Protein AF-A0A520ZU27-F1 (afdb_monomer_lite)

pLDDT: mean 76.25, std 17.55, range [37.78, 96.25]

Structure (mmCIF, N/CA/C/O backbone):
data_AF-A0A520ZU27-F1
#
_entry.id   AF-A0A520ZU27-F1
#
loop_
_atom_site.group_PDB
_atom_site.id
_atom_site.type_symbol
_atom_site.label_atom_id
_atom_site.label_alt_id
_atom_site.label_comp_id
_atom_site.label_asym_id
_atom_site.label_entity_id
_atom_site.label_seq_id
_atom_site.pdbx_PDB_ins_code
_atom_site.Cartn_x
_atom_site.Cartn_y
_atom_site.Cartn_z
_atom_site.occupancy
_atom_site.B_iso_or_equiv
_atom_site.auth_seq_id
_atom_site.auth_comp_id
_atom_site.auth_asym_id
_atom_site.auth_atom_id
_atom_site.pdbx_PDB_model_num
ATOM 1 N N . MET A 1 1 ? 54.257 16.894 -20.415 1.00 37.78 1 MET A N 1
ATOM 2 C CA . MET A 1 1 ? 52.791 17.027 -20.547 1.00 37.78 1 MET A CA 1
ATOM 3 C C . MET A 1 1 ? 52.436 16.555 -21.945 1.00 37.78 1 MET A C 1
ATOM 5 O O . MET A 1 1 ? 52.705 17.282 -22.889 1.00 37.78 1 MET A O 1
ATOM 9 N N . GLY A 1 2 ? 52.009 15.298 -22.090 1.00 46.03 2 GLY A N 1
ATOM 10 C CA . GLY A 1 2 ? 51.726 14.704 -23.400 1.00 46.03 2 GLY A CA 1
ATOM 11 C C . GLY A 1 2 ? 50.365 15.159 -23.921 1.00 46.03 2 GLY A C 1
ATOM 12 O O . GLY A 1 2 ? 49.378 15.060 -23.195 1.00 46.03 2 GLY A O 1
ATOM 13 N N . GLN A 1 3 ? 50.329 15.685 -25.145 1.00 49.25 3 GLN A N 1
ATOM 14 C CA . GLN A 1 3 ? 49.097 15.971 -25.881 1.00 49.25 3 GLN A CA 1
ATOM 15 C C . GLN A 1 3 ? 48.336 14.661 -26.121 1.00 49.25 3 GLN A C 1
ATOM 17 O O . GLN A 1 3 ? 48.879 13.726 -26.702 1.00 49.25 3 GLN A O 1
ATOM 22 N N . ILE A 1 4 ? 47.082 14.590 -25.669 1.00 55.50 4 ILE A N 1
ATOM 23 C CA . ILE A 1 4 ? 46.166 13.502 -26.027 1.00 55.50 4 ILE A CA 1
ATOM 24 C C . ILE A 1 4 ? 45.704 13.786 -27.455 1.00 55.50 4 ILE A C 1
ATOM 26 O O . ILE A 1 4 ? 44.842 14.638 -27.659 1.00 55.50 4 ILE A O 1
ATOM 30 N N . GLU A 1 5 ? 46.321 13.138 -28.443 1.00 59.03 5 GLU A N 1
ATOM 31 C CA . GLU A 1 5 ? 46.071 13.482 -29.846 1.00 59.03 5 GLU A CA 1
ATOM 32 C C . GLU A 1 5 ? 44.770 12.918 -30.411 1.00 59.03 5 GLU A C 1
ATOM 34 O O . GLU A 1 5 ? 44.259 13.524 -31.338 1.00 59.03 5 GLU A O 1
ATOM 39 N N . ASN A 1 6 ? 44.169 11.854 -29.864 1.00 59.41 6 ASN A N 1
ATOM 40 C CA . ASN A 1 6 ? 42.834 11.395 -30.276 1.00 59.41 6 ASN A CA 1
ATOM 41 C C . ASN A 1 6 ? 42.203 10.503 -29.194 1.00 59.41 6 ASN A C 1
ATOM 43 O O . ASN A 1 6 ? 42.743 9.447 -28.879 1.00 59.41 6 ASN A O 1
ATOM 47 N N . MET A 1 7 ? 41.048 10.900 -28.652 1.00 58.03 7 MET A N 1
ATOM 48 C CA . MET A 1 7 ? 40.218 10.064 -27.775 1.00 58.03 7 MET A CA 1
ATOM 49 C C . MET A 1 7 ? 38.970 9.643 -28.546 1.00 58.03 7 MET A C 1
ATOM 51 O O . MET A 1 7 ? 38.236 10.503 -29.039 1.00 58.03 7 MET A O 1
ATOM 55 N N . ARG A 1 8 ? 38.727 8.335 -28.667 1.00 62.44 8 ARG A N 1
ATOM 56 C CA . ARG A 1 8 ? 37.522 7.806 -29.316 1.00 62.44 8 ARG A CA 1
ATOM 57 C C . ARG A 1 8 ? 36.548 7.335 -28.248 1.00 62.44 8 ARG A C 1
ATOM 59 O O . ARG A 1 8 ? 36.818 6.397 -27.504 1.00 62.44 8 ARG A O 1
ATOM 66 N N . ILE A 1 9 ? 35.416 8.026 -28.163 1.00 59.94 9 ILE A N 1
ATOM 67 C CA . ILE A 1 9 ? 34.324 7.667 -27.259 1.00 59.94 9 ILE A CA 1
ATOM 68 C C . ILE A 1 9 ? 33.279 6.921 -28.078 1.00 59.94 9 ILE A C 1
ATOM 70 O O . ILE A 1 9 ? 32.686 7.482 -29.002 1.00 59.94 9 ILE A O 1
ATOM 74 N N . HIS A 1 10 ? 33.051 5.659 -27.728 1.00 60.59 10 HIS A N 1
ATOM 75 C CA . HIS A 1 10 ? 32.017 4.840 -28.340 1.00 60.59 10 HIS A CA 1
ATOM 76 C C . HIS A 1 10 ? 30.787 4.832 -27.434 1.00 60.59 10 HIS A C 1
ATOM 78 O O . HIS A 1 10 ? 30.800 4.275 -26.334 1.00 60.59 10 HIS A O 1
ATOM 84 N N . PHE A 1 11 ? 29.713 5.463 -27.911 1.00 55.50 11 PHE A N 1
ATOM 85 C CA . PHE A 1 11 ? 28.397 5.359 -27.292 1.00 55.50 11 PHE A CA 1
ATOM 86 C C . PHE A 1 11 ? 27.717 4.101 -27.811 1.00 55.50 11 PHE A C 1
ATOM 88 O O . PHE A 1 11 ? 27.322 4.031 -28.976 1.00 55.50 11 PHE A O 1
ATOM 95 N N . TYR A 1 12 ? 27.563 3.109 -26.942 1.00 58.28 12 TYR A N 1
ATOM 96 C CA . TYR A 1 12 ? 26.709 1.976 -27.243 1.00 58.28 12 TYR A CA 1
ATOM 97 C C . TYR A 1 12 ? 25.298 2.336 -26.802 1.00 58.28 12 TYR A C 1
ATOM 99 O O . TYR A 1 12 ? 24.974 2.321 -25.616 1.00 58.28 12 TYR A O 1
ATOM 107 N N . GLY A 1 13 ? 24.441 2.668 -27.769 1.00 48.53 13 GLY A N 1
ATOM 108 C CA . GLY A 1 13 ? 23.010 2.558 -27.536 1.00 48.53 13 GLY A CA 1
ATOM 109 C C . GLY A 1 13 ? 22.724 1.094 -27.228 1.00 48.53 13 GLY A C 1
ATOM 110 O O . GLY A 1 13 ? 22.893 0.240 -28.098 1.00 48.53 13 GLY A O 1
ATOM 111 N N . VAL A 1 14 ? 22.350 0.778 -25.990 1.00 50.72 14 VAL A N 1
ATOM 112 C CA . VAL A 1 14 ? 21.873 -0.562 -25.653 1.00 50.72 14 VAL A CA 1
ATOM 113 C C . VAL A 1 14 ? 20.555 -0.774 -26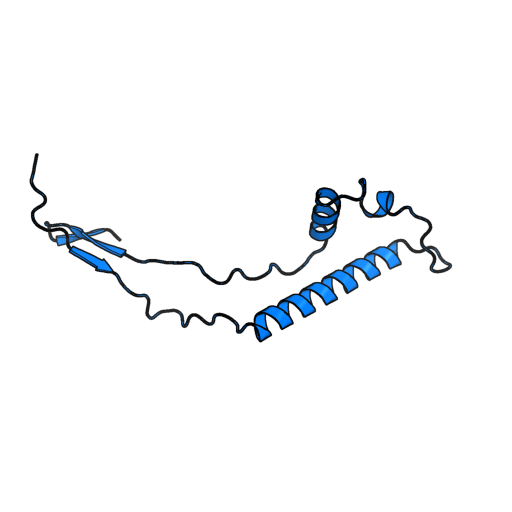.387 1.00 50.72 14 VAL A C 1
ATOM 115 O O . VAL A 1 14 ? 19.483 -0.409 -25.914 1.00 50.72 14 VAL A O 1
ATOM 118 N N . GLN A 1 15 ? 20.629 -1.411 -27.553 1.00 49.75 15 GLN A N 1
ATOM 119 C CA . GLN A 1 15 ? 19.496 -2.055 -28.211 1.00 49.75 15 GLN A CA 1
ATOM 120 C C . GLN A 1 15 ? 19.169 -3.357 -27.453 1.00 49.75 15 GLN A C 1
ATOM 122 O O . GLN A 1 15 ? 19.210 -4.457 -27.990 1.00 49.75 15 GLN A O 1
ATOM 127 N N . GLY A 1 16 ? 18.959 -3.227 -26.143 1.00 46.81 16 GLY A N 1
ATOM 128 C CA . GLY A 1 16 ? 19.051 -4.310 -25.165 1.00 46.81 16 GLY A CA 1
ATOM 129 C C . GLY A 1 16 ? 18.241 -4.028 -23.906 1.00 46.81 16 GLY A C 1
ATOM 130 O O . GLY A 1 16 ? 18.647 -4.350 -22.802 1.00 46.81 16 GLY A O 1
ATOM 131 N N . SER A 1 17 ? 17.114 -3.360 -24.069 1.00 49.28 17 SER A N 1
ATOM 132 C CA . SER A 1 17 ? 15.884 -3.577 -23.316 1.00 49.28 17 SER A CA 1
ATOM 133 C C . SER A 1 17 ? 14.876 -2.748 -24.084 1.00 49.28 17 SER A C 1
ATOM 135 O O . SER A 1 17 ? 15.027 -1.531 -24.188 1.00 49.28 17 SER A O 1
ATOM 137 N N . GLY A 1 18 ? 13.903 -3.388 -24.737 1.00 45.09 18 GLY A N 1
ATOM 138 C CA . GLY A 1 18 ? 12.745 -2.629 -25.189 1.00 45.09 18 GLY A CA 1
ATOM 139 C C . GLY A 1 18 ? 12.289 -1.856 -23.966 1.00 45.09 18 GLY A C 1
ATOM 140 O O . GLY A 1 18 ? 12.031 -2.471 -22.931 1.00 45.09 18 GLY A O 1
ATOM 141 N N . SER A 1 19 ? 12.340 -0.528 -24.025 1.00 50.78 19 SER A N 1
ATOM 142 C CA . SER A 1 19 ? 11.833 0.284 -22.941 1.00 50.78 19 SER A CA 1
ATOM 143 C C . SER A 1 19 ? 10.331 0.061 -22.967 1.00 50.78 19 SER A C 1
ATOM 145 O O . SER A 1 19 ? 9.595 0.787 -23.629 1.00 50.78 19 SER A O 1
ATOM 147 N N . VAL A 1 20 ? 9.877 -1.013 -22.322 1.00 56.09 20 VAL A N 1
ATOM 148 C CA . VAL A 1 20 ? 8.474 -1.224 -22.007 1.00 56.09 20 VAL A CA 1
ATOM 149 C C . VAL A 1 20 ? 8.213 -0.235 -20.889 1.00 56.09 20 VAL A C 1
ATOM 151 O O . VAL A 1 20 ? 8.190 -0.558 -19.705 1.00 56.09 20 VAL A O 1
ATOM 154 N N . PHE A 1 21 ? 8.161 1.035 -21.280 1.00 63.97 21 PHE A N 1
ATOM 155 C CA . PHE A 1 21 ? 7.517 2.039 -20.482 1.00 63.97 21 PHE A CA 1
ATOM 156 C C . PHE A 1 21 ? 6.062 1.604 -20.464 1.00 63.97 21 PHE A C 1
ATOM 158 O O . PHE A 1 21 ? 5.449 1.568 -21.536 1.00 63.97 21 PHE A O 1
ATOM 165 N N . PRO A 1 22 ? 5.515 1.233 -19.300 1.00 71.00 22 PRO A N 1
ATOM 166 C CA . PRO A 1 22 ? 4.093 0.995 -19.232 1.00 71.00 22 PRO A CA 1
ATOM 167 C C . PRO A 1 22 ? 3.383 2.245 -19.734 1.00 71.00 22 PRO A C 1
ATOM 169 O O . PRO A 1 22 ? 3.763 3.389 -19.432 1.00 71.00 22 PRO A O 1
ATOM 172 N N . SER A 1 23 ? 2.341 2.009 -20.509 1.00 79.62 23 SER A N 1
ATOM 173 C CA . SER A 1 23 ? 1.379 3.021 -20.894 1.00 79.62 23 SER A CA 1
ATOM 174 C C . SER A 1 23 ? 0.876 3.783 -19.661 1.00 79.62 23 SER A C 1
ATOM 176 O O . SER A 1 23 ? 1.009 3.366 -18.503 1.00 79.62 23 SER A O 1
ATOM 178 N N . CYS A 1 24 ? 0.306 4.967 -19.885 1.00 80.94 24 CYS A N 1
ATOM 179 C CA . CYS A 1 24 ? -0.376 5.687 -18.808 1.00 80.94 24 CYS A CA 1
ATOM 180 C C . CYS A 1 24 ? -1.458 4.817 -18.148 1.00 80.94 24 CYS A C 1
ATOM 182 O O . CYS A 1 24 ? -1.587 4.861 -16.929 1.00 80.94 24 CYS A O 1
ATOM 184 N N . GLU A 1 25 ? -2.150 3.997 -18.942 1.00 83.38 25 GLU A N 1
ATOM 185 C CA . GLU A 1 25 ? -3.195 3.074 -18.494 1.00 83.38 25 GLU A CA 1
ATOM 186 C C . GLU A 1 25 ? -2.636 1.985 -17.572 1.00 83.38 25 GLU A C 1
ATOM 188 O O . GLU A 1 25 ? -3.132 1.813 -16.464 1.00 83.38 25 GLU A O 1
ATOM 193 N N . GLU A 1 26 ? -1.542 1.320 -17.950 1.00 82.56 26 GLU A N 1
ATOM 194 C CA . GLU A 1 26 ? -0.900 0.295 -17.110 1.00 82.56 26 GLU A CA 1
ATOM 195 C C . GLU A 1 26 ? -0.372 0.874 -15.790 1.00 82.56 26 GLU A C 1
ATOM 197 O O . GLU A 1 26 ? -0.497 0.256 -14.731 1.00 82.56 26 GLU A O 1
ATOM 202 N N . ARG A 1 27 ? 0.179 2.096 -15.817 1.00 84.12 27 ARG A N 1
ATOM 203 C CA . ARG A 1 27 ? 0.612 2.790 -14.591 1.00 84.12 27 ARG A CA 1
ATOM 204 C C . ARG A 1 27 ? -0.557 3.155 -13.691 1.00 84.12 27 ARG A C 1
ATOM 206 O O . ARG A 1 27 ? -0.397 3.143 -12.472 1.00 84.12 27 ARG A O 1
ATOM 213 N N . GLN A 1 28 ? -1.689 3.529 -14.274 1.00 86.62 28 GLN A N 1
ATOM 214 C CA . GLN A 1 28 ? -2.893 3.850 -13.525 1.00 86.62 28 GLN A CA 1
ATOM 215 C C . GLN A 1 28 ? -3.500 2.587 -12.910 1.00 86.62 28 GLN A C 1
ATOM 217 O O . GLN A 1 28 ? -3.727 2.577 -11.706 1.00 86.62 28 GLN A O 1
ATOM 222 N N . ALA A 1 29 ? -3.639 1.509 -13.681 1.00 87.25 29 ALA A N 1
ATOM 223 C CA . ALA A 1 29 ? -4.148 0.229 -13.193 1.00 87.25 29 ALA A CA 1
ATOM 224 C C . ALA A 1 29 ? -3.315 -0.315 -12.020 1.00 87.25 29 ALA A C 1
ATOM 226 O O . ALA A 1 29 ? -3.866 -0.736 -11.008 1.00 87.25 29 ALA A O 1
ATOM 227 N N . PHE A 1 30 ? -1.980 -0.236 -12.100 1.00 87.81 30 PHE A N 1
ATOM 228 C CA . PHE A 1 30 ? -1.118 -0.649 -10.988 1.00 87.81 30 PHE A CA 1
ATOM 229 C C . PHE A 1 30 ? -1.307 0.224 -9.736 1.00 87.81 30 PHE A C 1
ATOM 231 O O . PHE A 1 30 ? -1.269 -0.277 -8.613 1.00 87.81 30 PHE A O 1
ATOM 238 N N . ARG A 1 31 ? -1.499 1.539 -9.908 1.00 87.94 31 ARG A N 1
ATOM 239 C CA . ARG A 1 31 ? -1.783 2.441 -8.781 1.00 87.94 31 ARG A CA 1
ATOM 240 C C . ARG A 1 31 ? -3.119 2.109 -8.133 1.00 87.94 31 ARG A C 1
ATOM 242 O O . ARG A 1 31 ? -3.157 2.007 -6.915 1.00 87.94 31 ARG A O 1
ATOM 249 N N . GLU A 1 32 ? -4.160 1.911 -8.933 1.00 92.12 32 GLU A N 1
ATOM 250 C CA . GLU A 1 32 ? -5.495 1.546 -8.454 1.00 92.12 32 GLU A CA 1
ATOM 251 C C . GLU A 1 32 ? -5.452 0.232 -7.663 1.00 92.12 32 GLU A C 1
ATOM 253 O O . GLU A 1 32 ? -5.960 0.174 -6.546 1.00 92.12 32 GLU A O 1
ATOM 258 N N . GLU A 1 33 ? -4.753 -0.789 -8.165 1.00 91.62 33 GLU A N 1
ATOM 259 C CA . GLU A 1 33 ? -4.585 -2.058 -7.446 1.00 91.62 33 GLU A CA 1
ATOM 260 C C . GLU A 1 33 ? -3.827 -1.873 -6.120 1.00 91.62 33 GLU A C 1
ATOM 262 O O . GLU A 1 33 ? -4.238 -2.382 -5.077 1.00 91.62 33 GLU A O 1
ATOM 267 N N . SER A 1 34 ? -2.747 -1.084 -6.121 1.00 91.00 34 SER A N 1
ATOM 268 C CA . SER A 1 34 ? -1.998 -0.769 -4.898 1.00 91.00 34 SER A CA 1
ATOM 269 C C . SER A 1 34 ? -2.835 0.015 -3.879 1.00 91.00 34 SER A C 1
ATOM 271 O O . SER A 1 34 ? -2.663 -0.171 -2.672 1.00 91.00 34 SER A O 1
ATOM 273 N N . GLU A 1 35 ? -3.732 0.889 -4.337 1.00 92.94 35 GLU A N 1
ATOM 274 C CA . GLU A 1 35 ? -4.663 1.635 -3.488 1.00 92.94 35 GLU A CA 1
ATOM 275 C C . GLU A 1 35 ? -5.732 0.718 -2.886 1.00 92.94 35 GLU A C 1
ATOM 277 O O . GLU A 1 35 ? -6.008 0.809 -1.687 1.00 92.94 35 GLU A O 1
ATOM 282 N N . ILE A 1 36 ? -6.287 -0.206 -3.675 1.00 94.81 36 ILE A N 1
ATOM 283 C CA . ILE A 1 36 ? -7.225 -1.226 -3.193 1.00 94.81 36 ILE A CA 1
ATOM 284 C C . ILE A 1 36 ? -6.556 -2.103 -2.133 1.00 94.81 36 ILE A C 1
ATOM 286 O O . ILE A 1 36 ? -7.160 -2.363 -1.088 1.00 94.81 36 ILE A O 1
ATOM 290 N N . ASP A 1 37 ? -5.306 -2.515 -2.347 1.00 94.62 37 ASP A N 1
ATOM 291 C CA . ASP A 1 37 ? -4.595 -3.340 -1.374 1.00 94.62 37 ASP A CA 1
ATOM 292 C C . ASP A 1 37 ? -4.314 -2.589 -0.064 1.00 94.62 37 ASP A C 1
ATOM 294 O O . ASP A 1 37 ? -4.526 -3.130 1.024 1.00 94.62 37 ASP A O 1
ATOM 298 N N . LEU A 1 38 ? -3.956 -1.304 -0.146 1.00 94.69 38 LEU A N 1
ATOM 299 C CA . LEU A 1 38 ? -3.851 -0.439 1.030 1.00 94.69 38 LEU A CA 1
ATOM 300 C C . LEU A 1 38 ? -5.176 -0.356 1.791 1.00 94.69 38 LEU A C 1
ATOM 302 O O . LEU A 1 38 ? -5.186 -0.510 3.013 1.00 94.69 38 LEU A O 1
ATOM 306 N N . LEU A 1 39 ? -6.298 -0.143 1.100 1.00 95.75 39 LEU A N 1
ATOM 307 C CA . LEU A 1 39 ? -7.613 -0.111 1.743 1.00 95.75 39 LEU A CA 1
ATOM 308 C C . LEU A 1 39 ? -7.941 -1.456 2.399 1.00 95.75 39 LEU A C 1
ATOM 310 O O . LEU A 1 39 ? -8.402 -1.482 3.541 1.00 95.75 39 LEU A O 1
ATOM 314 N N . ARG A 1 40 ? -7.649 -2.574 1.730 1.00 96.25 40 ARG A N 1
ATOM 315 C CA . ARG A 1 40 ? -7.852 -3.924 2.270 1.00 96.25 40 ARG A CA 1
ATOM 316 C C . ARG A 1 40 ? -7.078 -4.130 3.571 1.00 96.25 40 ARG A C 1
ATOM 318 O O . ARG A 1 40 ? -7.663 -4.562 4.564 1.00 96.25 40 ARG A O 1
ATOM 325 N N . GLN A 1 41 ? -5.788 -3.796 3.589 1.00 96.12 41 GLN A N 1
ATOM 326 C CA . GLN A 1 41 ? -4.955 -3.933 4.785 1.00 96.12 41 GLN A CA 1
ATOM 327 C C . GLN A 1 41 ? -5.382 -2.963 5.898 1.00 96.12 41 GLN A C 1
ATOM 329 O O . GLN A 1 41 ? -5.412 -3.340 7.072 1.00 96.12 41 GLN A O 1
ATOM 334 N N . LEU A 1 42 ? -5.771 -1.733 5.545 1.00 95.06 42 LEU A N 1
ATOM 335 C CA . LEU A 1 42 ? -6.297 -0.746 6.487 1.00 95.06 42 LEU A CA 1
ATOM 336 C C . LEU A 1 42 ? -7.555 -1.263 7.188 1.00 95.06 42 LEU A C 1
ATOM 338 O O . LEU A 1 42 ? -7.607 -1.275 8.416 1.00 95.06 42 LEU A O 1
ATOM 342 N N . PHE A 1 43 ? -8.554 -1.714 6.431 1.00 94.31 43 PHE A N 1
ATOM 343 C CA . PHE A 1 43 ? -9.801 -2.208 7.011 1.00 94.31 43 PHE A CA 1
ATOM 344 C C . PHE A 1 43 ? -9.608 -3.514 7.782 1.00 94.31 43 PHE A C 1
ATOM 346 O O . PHE A 1 43 ? -10.244 -3.685 8.818 1.00 94.31 43 PHE A O 1
ATOM 353 N N . ALA A 1 44 ? -8.690 -4.390 7.364 1.00 93.88 44 ALA A N 1
ATOM 354 C CA . ALA A 1 44 ? -8.321 -5.569 8.149 1.00 93.88 44 ALA A CA 1
ATOM 355 C C . ALA A 1 44 ? -7.715 -5.183 9.510 1.00 93.88 44 ALA A C 1
ATOM 357 O O . ALA A 1 44 ? -8.085 -5.746 10.541 1.00 93.88 44 ALA A O 1
ATOM 358 N N . ARG A 1 45 ? -6.831 -4.178 9.539 1.00 92.44 45 ARG A N 1
ATOM 359 C CA . ARG A 1 45 ? -6.254 -3.656 10.784 1.00 92.44 45 ARG A CA 1
ATOM 360 C C . ARG A 1 45 ? -7.311 -3.014 11.679 1.00 92.44 45 ARG A C 1
ATOM 362 O O . ARG A 1 45 ? -7.317 -3.278 12.875 1.00 92.44 45 ARG A O 1
ATOM 369 N N . LEU A 1 46 ? -8.208 -2.210 11.107 1.00 92.19 46 LEU A N 1
ATOM 370 C CA . LEU A 1 46 ? -9.318 -1.593 11.839 1.00 92.19 46 LEU A CA 1
ATOM 371 C C . LEU A 1 46 ? -10.278 -2.646 12.409 1.00 92.19 46 LEU A C 1
ATOM 373 O O . LEU A 1 46 ? -10.681 -2.531 13.561 1.00 92.19 46 LEU A O 1
ATOM 377 N N . AL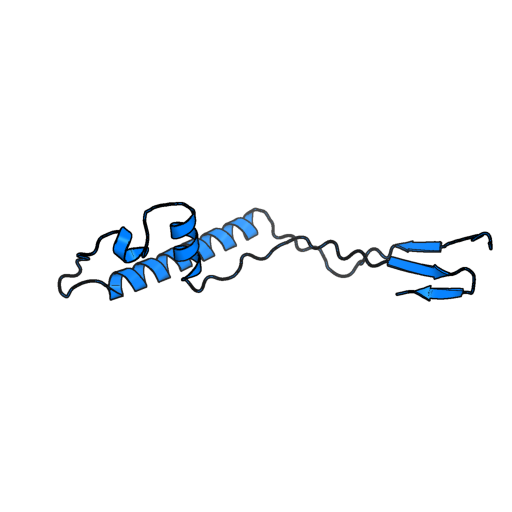A A 1 47 ? -10.584 -3.699 11.650 1.00 90.94 47 ALA A N 1
ATOM 378 C CA . ALA A 1 47 ? -11.389 -4.819 12.129 1.00 90.94 47 ALA A CA 1
ATOM 379 C C . ALA A 1 47 ? -10.713 -5.556 13.296 1.00 90.94 47 ALA A C 1
ATOM 381 O O . ALA A 1 47 ? -11.385 -5.926 14.251 1.00 90.94 47 ALA A O 1
ATOM 382 N N . GLY A 1 48 ? -9.383 -5.700 13.275 1.00 90.12 48 GLY A N 1
ATOM 383 C CA . GLY A 1 48 ? -8.620 -6.248 14.403 1.00 90.12 48 GLY A CA 1
ATOM 384 C C . GLY A 1 48 ? -8.640 -5.377 15.668 1.00 90.12 48 GLY A C 1
ATOM 385 O O . GLY A 1 48 ? -8.287 -5.860 16.740 1.00 90.12 48 GLY A O 1
ATOM 386 N N . MET A 1 49 ? -9.048 -4.110 15.556 1.00 90.12 49 MET A N 1
ATOM 387 C CA . MET A 1 49 ? -9.224 -3.177 16.677 1.00 90.12 49 MET A CA 1
ATOM 388 C C . MET A 1 49 ? -10.690 -3.037 17.110 1.00 90.12 49 MET A C 1
ATOM 390 O O . MET A 1 49 ? -10.965 -2.318 18.071 1.00 90.12 49 MET A O 1
ATOM 394 N N . ALA A 1 50 ? -11.625 -3.660 16.391 1.00 91.25 50 ALA A N 1
ATOM 395 C CA . ALA A 1 50 ? -13.042 -3.557 16.693 1.00 91.25 50 ALA A CA 1
ATOM 396 C C . ALA A 1 50 ? -13.389 -4.338 17.968 1.00 91.25 50 ALA A C 1
ATOM 398 O O . ALA A 1 50 ? -12.833 -5.402 18.246 1.00 91.25 50 ALA A O 1
ATOM 399 N N . HIS A 1 51 ? -14.326 -3.800 18.741 1.00 87.62 51 HIS A N 1
ATOM 400 C CA . HIS A 1 51 ? -14.917 -4.483 19.884 1.00 87.62 51 HIS A CA 1
ATOM 401 C C . HIS A 1 51 ? -15.897 -5.575 19.425 1.00 87.62 51 HIS A C 1
ATOM 403 O O . HIS A 1 51 ? -16.200 -5.708 18.239 1.00 87.62 51 HIS A O 1
ATOM 409 N N . GLU A 1 52 ? -16.416 -6.362 20.372 1.00 85.62 52 GLU A N 1
ATOM 410 C CA . GLU A 1 52 ? -17.365 -7.456 20.096 1.00 85.62 52 GLU A CA 1
ATOM 411 C C . GLU A 1 52 ? -18.650 -6.987 19.386 1.00 85.62 52 GLU A C 1
ATOM 413 O O . GLU A 1 52 ? -19.296 -7.769 18.692 1.00 85.62 52 GLU A O 1
ATOM 418 N N . ASP A 1 53 ? -19.002 -5.707 19.521 1.00 88.00 53 ASP A N 1
ATOM 419 C CA . ASP A 1 53 ? -20.144 -5.069 18.861 1.00 88.00 53 ASP A CA 1
ATOM 420 C C . ASP A 1 53 ? -19.826 -4.514 17.457 1.00 88.00 53 ASP A C 1
ATOM 422 O O . ASP A 1 53 ? -20.696 -3.940 16.800 1.00 88.00 53 ASP A O 1
ATOM 426 N N . GLY A 1 54 ? -18.588 -4.682 16.980 1.00 84.25 54 GLY A N 1
ATOM 427 C CA . GLY A 1 54 ? -18.120 -4.192 15.685 1.00 84.25 54 GLY A CA 1
ATOM 428 C C . GLY A 1 54 ? -17.774 -2.700 15.657 1.00 84.25 54 GLY A C 1
ATOM 429 O O . GLY A 1 54 ? -17.483 -2.166 14.585 1.00 84.25 54 GLY A O 1
ATOM 430 N N . THR A 1 55 ? -17.792 -2.011 16.800 1.00 90.31 55 THR A N 1
ATOM 431 C CA . THR A 1 55 ? -17.421 -0.595 16.892 1.00 90.31 55 THR A CA 1
ATOM 432 C C . THR A 1 55 ? -15.932 -0.415 17.194 1.00 90.31 55 THR A C 1
ATOM 434 O O . THR A 1 55 ? -15.270 -1.299 17.735 1.00 90.31 55 THR A O 1
ATOM 437 N N . ILE A 1 56 ? -15.382 0.751 16.840 1.00 90.88 56 ILE A N 1
ATOM 438 C CA . ILE A 1 56 ? -13.996 1.128 17.150 1.00 90.88 56 ILE A CA 1
ATOM 439 C C . ILE A 1 56 ? -14.035 2.333 18.091 1.00 90.88 56 ILE A C 1
ATOM 441 O O . ILE A 1 56 ? -14.314 3.453 17.661 1.00 90.88 56 ILE A O 1
ATOM 445 N N . HIS A 1 57 ? -13.731 2.121 19.374 1.00 87.44 57 HIS A N 1
ATOM 446 C CA . HIS A 1 57 ? -13.671 3.181 20.387 1.00 87.44 57 HIS A CA 1
ATOM 447 C C . HIS A 1 57 ? -12.236 3.677 20.609 1.00 87.44 57 HIS A C 1
ATOM 449 O O . HIS A 1 57 ? -11.731 3.702 21.729 1.00 87.44 57 HIS A O 1
ATOM 455 N N . THR A 1 58 ? -11.565 4.093 19.535 1.00 88.06 58 THR A N 1
ATOM 456 C CA . THR A 1 58 ? -10.204 4.641 19.602 1.00 88.06 58 THR A CA 1
ATOM 457 C C . THR A 1 58 ? -10.122 5.959 18.831 1.00 88.06 58 THR A C 1
ATOM 459 O O . THR A 1 58 ? -10.816 6.155 17.832 1.00 88.06 58 THR A O 1
ATOM 462 N N . SER A 1 59 ? -9.279 6.887 19.288 1.00 90.25 59 SER A N 1
ATOM 463 C CA . SER A 1 59 ? -9.079 8.155 18.585 1.00 90.25 59 SER A CA 1
ATOM 464 C C . SER A 1 59 ? -8.220 7.969 17.334 1.00 90.25 59 SER A C 1
ATOM 466 O O . SER A 1 59 ? -7.322 7.133 17.287 1.00 90.25 59 SER A O 1
ATOM 468 N N . VAL A 1 60 ? -8.410 8.823 16.329 1.00 89.19 60 VAL A N 1
ATOM 469 C CA . VAL A 1 60 ? -7.569 8.806 15.118 1.00 89.19 60 VAL A CA 1
ATOM 470 C C . VAL A 1 60 ? -6.079 8.977 15.455 1.00 89.19 60 VAL A C 1
ATOM 472 O O . VAL A 1 60 ? -5.232 8.333 14.844 1.00 89.19 60 VAL A O 1
ATOM 475 N N . THR A 1 61 ? -5.749 9.777 16.473 1.00 91.00 61 THR A N 1
ATOM 476 C CA . THR A 1 61 ? -4.370 9.939 16.962 1.00 91.00 61 THR A CA 1
ATOM 477 C C . THR A 1 61 ? -3.796 8.662 17.578 1.00 91.00 61 THR A C 1
ATOM 479 O O . THR A 1 61 ? -2.604 8.413 17.439 1.00 91.00 61 THR A O 1
ATOM 482 N N . GLN A 1 62 ? -4.622 7.811 18.198 1.00 88.88 62 GLN A N 1
ATOM 483 C CA . GLN A 1 62 ? -4.202 6.490 18.678 1.00 88.88 62 GLN A CA 1
ATOM 484 C C . GLN A 1 62 ? -3.987 5.504 17.523 1.00 88.88 62 GLN A C 1
ATOM 486 O O . GLN A 1 62 ? -3.061 4.703 17.584 1.00 88.88 62 GLN A O 1
ATOM 491 N N . ILE A 1 63 ? -4.793 5.585 16.456 1.00 89.88 63 ILE A N 1
ATOM 492 C CA . ILE A 1 63 ? -4.614 4.754 15.250 1.00 89.88 63 ILE A CA 1
ATOM 493 C C . ILE A 1 63 ? -3.306 5.116 14.537 1.00 89.88 63 ILE A C 1
ATOM 495 O O . ILE A 1 63 ? -2.541 4.233 14.151 1.00 89.88 63 ILE A O 1
ATOM 499 N N . LEU A 1 64 ? -3.053 6.415 14.361 1.00 90.50 64 LEU A N 1
ATOM 500 C CA . LEU A 1 64 ? -1.861 6.923 13.679 1.00 90.50 64 LEU A CA 1
ATOM 501 C C . LEU A 1 64 ? -0.599 6.868 14.553 1.00 90.50 64 LEU A C 1
ATOM 503 O O . LEU A 1 64 ? 0.505 6.835 14.013 1.00 90.50 64 LEU A O 1
ATOM 507 N N . GLY A 1 65 ? -0.755 6.879 15.880 1.00 88.19 65 GLY A N 1
ATOM 508 C CA . GLY A 1 65 ? 0.334 6.984 16.855 1.00 88.19 65 GLY A CA 1
ATOM 509 C C . GLY A 1 65 ? 0.916 8.396 17.017 1.00 88.19 65 GLY A C 1
ATOM 510 O O . GLY A 1 65 ? 1.882 8.564 17.755 1.00 88.19 65 GLY A O 1
ATOM 511 N N . ASP A 1 66 ? 0.360 9.398 16.328 1.00 91.69 66 ASP A N 1
ATOM 512 C CA . ASP A 1 66 ? 0.821 10.792 16.313 1.00 91.69 66 ASP A CA 1
ATOM 513 C C . ASP A 1 66 ? -0.333 11.730 15.884 1.00 91.69 66 ASP A C 1
ATOM 515 O O . ASP A 1 66 ? -1.427 11.280 15.518 1.00 91.69 66 ASP A O 1
ATOM 519 N N . GLU A 1 67 ? -0.108 13.042 15.908 1.00 93.00 67 GLU A N 1
ATOM 520 C CA . GLU A 1 67 ? -1.042 14.040 15.382 1.00 93.00 67 GLU A CA 1
ATOM 521 C C . GLU A 1 67 ? -1.267 13.882 13.873 1.00 93.00 67 GLU A C 1
ATOM 523 O O . GLU A 1 67 ? -0.393 13.427 13.134 1.00 93.00 67 GLU A O 1
ATOM 528 N N . ILE A 1 68 ? -2.436 14.303 13.380 1.00 93.75 68 ILE A N 1
ATOM 529 C CA . ILE A 1 68 ? -2.783 14.206 11.956 1.00 93.75 68 ILE A CA 1
ATOM 530 C C . ILE A 1 68 ? -1.974 15.238 11.167 1.00 93.75 68 ILE A C 1
ATOM 532 O O . ILE A 1 68 ? -2.303 16.422 11.123 1.00 93.75 68 ILE A O 1
ATOM 536 N N . ASN A 1 69 ? -0.912 14.784 10.510 1.00 94.00 69 ASN A N 1
ATOM 537 C CA . ASN A 1 69 ? -0.081 15.609 9.649 1.00 94.00 69 ASN A CA 1
ATOM 538 C C . ASN A 1 69 ? 0.521 14.763 8.513 1.00 94.00 69 ASN A C 1
ATOM 540 O O . ASN A 1 69 ? 0.444 13.535 8.490 1.00 94.00 69 ASN A O 1
ATOM 544 N N . ARG A 1 70 ? 1.141 15.416 7.525 1.00 94.06 70 ARG A N 1
ATOM 545 C CA . ARG A 1 70 ? 1.696 14.719 6.349 1.00 94.06 70 ARG A CA 1
ATOM 546 C C . ARG A 1 70 ? 2.762 13.680 6.718 1.00 94.06 70 ARG A C 1
ATOM 548 O O . ARG A 1 70 ? 2.887 12.666 6.032 1.00 94.06 70 ARG A O 1
ATOM 555 N N . LYS A 1 71 ? 3.553 13.942 7.761 1.00 94.00 71 LYS A N 1
ATOM 556 C CA . LYS A 1 71 ? 4.637 13.060 8.205 1.00 94.00 71 LYS A CA 1
ATOM 557 C C . LYS A 1 71 ? 4.065 11.798 8.850 1.00 94.00 71 LYS A C 1
ATOM 559 O O . LYS A 1 71 ? 4.473 10.707 8.457 1.00 94.00 71 LYS A O 1
ATOM 564 N N . SER A 1 72 ? 3.105 11.939 9.762 1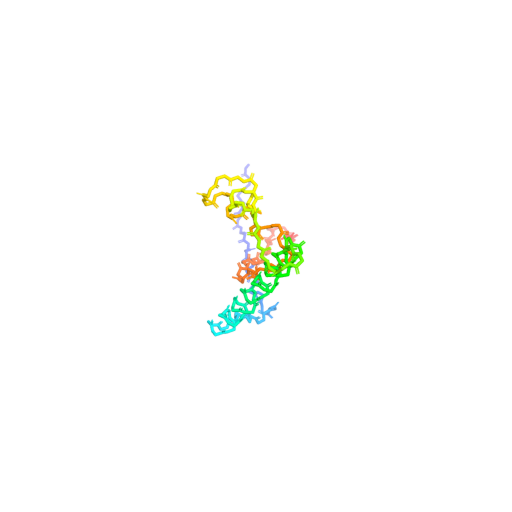.00 93.50 72 SER A N 1
ATOM 565 C CA . SER A 1 72 ? 2.452 10.810 10.432 1.00 93.50 72 SER A CA 1
ATOM 566 C C . SER A 1 72 ? 1.639 9.961 9.458 1.00 93.50 72 SER A C 1
ATOM 568 O O . SER A 1 72 ? 1.778 8.745 9.465 1.00 93.50 72 SER A O 1
ATOM 570 N N . LEU A 1 73 ? 0.907 10.572 8.521 1.00 93.25 73 LEU A N 1
ATOM 571 C CA . LEU A 1 73 ? 0.195 9.837 7.467 1.00 93.25 73 LEU A CA 1
ATOM 572 C C . LEU A 1 73 ? 1.146 9.036 6.568 1.00 93.25 73 LEU A C 1
ATOM 574 O O . LEU A 1 73 ? 0.845 7.903 6.198 1.00 93.25 73 LEU A O 1
ATOM 578 N N . ARG A 1 74 ? 2.318 9.594 6.232 1.00 92.44 74 ARG A N 1
ATOM 579 C CA . ARG A 1 74 ? 3.343 8.870 5.467 1.00 92.44 74 ARG A CA 1
ATOM 580 C C . ARG A 1 74 ? 3.937 7.716 6.276 1.00 92.44 74 ARG A C 1
ATOM 582 O O . ARG A 1 74 ? 4.108 6.637 5.721 1.00 92.44 74 ARG A O 1
ATOM 589 N N . ALA A 1 75 ? 4.238 7.929 7.555 1.00 91.88 75 ALA A N 1
ATOM 590 C CA . ALA A 1 75 ? 4.731 6.872 8.437 1.00 91.88 75 ALA A CA 1
ATOM 591 C C . ALA A 1 75 ? 3.697 5.746 8.595 1.00 91.88 75 ALA A C 1
ATOM 593 O O . ALA A 1 75 ? 4.043 4.576 8.468 1.00 91.88 75 ALA A O 1
ATOM 594 N N . PHE A 1 76 ? 2.424 6.103 8.772 1.00 93.44 76 PHE A N 1
ATOM 595 C CA . PHE A 1 76 ? 1.317 5.159 8.858 1.00 93.44 76 PHE A CA 1
ATOM 596 C C . PHE A 1 76 ? 1.147 4.356 7.564 1.00 93.44 76 PHE A C 1
ATOM 598 O O . PHE A 1 76 ? 1.122 3.129 7.617 1.00 93.44 76 PHE A O 1
ATOM 605 N N . ARG A 1 77 ? 1.138 5.015 6.394 1.00 91.81 77 ARG A N 1
ATOM 606 C CA . ARG A 1 77 ? 1.145 4.340 5.082 1.00 91.81 77 ARG A CA 1
ATOM 607 C C . ARG A 1 77 ? 2.299 3.340 4.972 1.00 91.81 77 ARG A C 1
ATOM 609 O O . ARG A 1 77 ? 2.095 2.226 4.516 1.00 91.81 77 ARG A O 1
ATOM 616 N N . ASN A 1 78 ? 3.500 3.735 5.386 1.00 91.94 78 ASN A N 1
ATOM 617 C CA . ASN A 1 78 ? 4.694 2.893 5.294 1.00 91.94 78 ASN A CA 1
ATOM 618 C C . ASN A 1 78 ? 4.704 1.724 6.297 1.00 91.94 78 ASN A C 1
ATOM 620 O O . ASN A 1 78 ? 5.607 0.900 6.236 1.00 91.94 78 ASN A O 1
ATOM 624 N N . SER A 1 79 ? 3.740 1.657 7.223 1.00 93.00 79 SER A N 1
ATOM 625 C CA . SER A 1 79 ? 3.571 0.500 8.111 1.00 93.00 79 SER A CA 1
ATOM 626 C C . SER A 1 79 ? 2.820 -0.667 7.460 1.00 93.0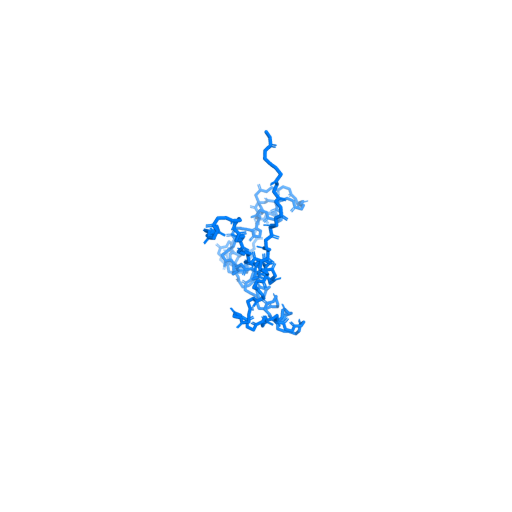0 79 SER A C 1
ATOM 628 O O . SER A 1 79 ? 2.770 -1.745 8.045 1.00 93.00 79 SER A O 1
ATOM 630 N N . PHE A 1 80 ? 2.232 -0.453 6.279 1.00 93.25 80 PHE A N 1
ATOM 631 C CA . PHE A 1 80 ? 1.583 -1.488 5.479 1.00 93.25 80 PHE A CA 1
ATOM 632 C C . PHE A 1 80 ? 2.576 -2.108 4.496 1.00 93.25 80 PHE A C 1
ATOM 634 O O . PHE A 1 80 ? 3.440 -1.409 3.960 1.00 93.25 80 PHE A O 1
ATOM 641 N N . ASP A 1 81 ? 2.427 -3.405 4.242 1.00 90.88 81 ASP A N 1
ATOM 642 C CA . ASP A 1 81 ? 3.259 -4.145 3.293 1.00 90.88 81 ASP A CA 1
ATOM 643 C C . ASP A 1 81 ? 2.684 -3.967 1.887 1.00 90.88 81 ASP A C 1
ATOM 645 O O . ASP A 1 81 ? 1.887 -4.773 1.411 1.00 90.88 81 ASP A O 1
ATOM 649 N N . LEU A 1 82 ? 2.981 -2.820 1.276 1.00 88.31 82 LEU A N 1
ATOM 650 C CA . LEU A 1 82 ? 2.511 -2.480 -0.064 1.00 88.31 82 LEU A CA 1
ATOM 651 C C . LEU A 1 82 ? 3.597 -2.769 -1.099 1.00 88.31 82 LEU A C 1
ATOM 653 O O . LEU A 1 82 ? 4.769 -2.479 -0.840 1.00 88.31 82 LEU A O 1
ATOM 657 N N . PRO A 1 83 ? 3.224 -3.221 -2.309 1.00 82.00 83 PRO A N 1
ATOM 658 C C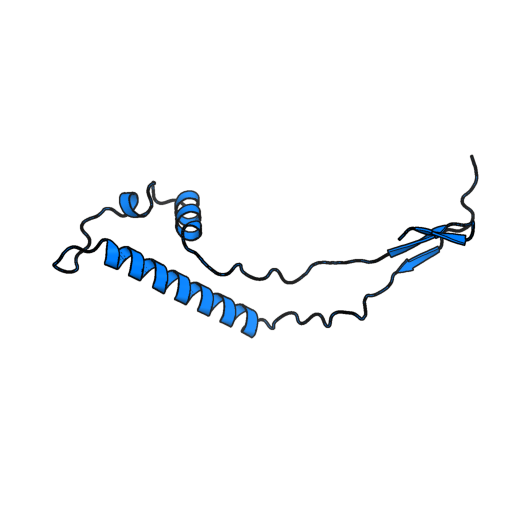A . PRO A 1 83 ? 4.180 -3.346 -3.395 1.00 82.00 83 PRO A CA 1
ATOM 659 C C . PRO A 1 83 ? 4.817 -1.985 -3.700 1.00 82.00 83 PRO A C 1
ATOM 661 O O . PRO A 1 83 ? 4.136 -0.957 -3.806 1.00 82.00 83 PRO A O 1
ATOM 664 N N . GLU A 1 84 ? 6.143 -1.968 -3.844 1.00 76.69 84 GLU A N 1
ATOM 665 C CA . GLU A 1 84 ? 6.839 -0.762 -4.277 1.00 76.69 84 GLU A CA 1
ATOM 666 C C . GLU A 1 84 ? 6.402 -0.393 -5.693 1.00 76.69 84 GLU A C 1
ATOM 668 O O . GLU A 1 84 ? 6.360 -1.229 -6.598 1.00 76.69 84 GLU A O 1
ATOM 673 N N . LEU A 1 85 ? 6.080 0.889 -5.887 1.00 75.12 85 LEU A N 1
ATOM 674 C CA . LEU A 1 85 ? 5.765 1.402 -7.211 1.00 75.12 85 LEU A CA 1
ATOM 675 C C . LEU A 1 85 ? 7.018 1.292 -8.087 1.00 75.12 85 LEU A C 1
ATOM 677 O O . LEU A 1 85 ? 8.036 1.906 -7.750 1.00 75.12 85 LEU A O 1
ATOM 681 N N . PRO A 1 86 ? 6.956 0.567 -9.215 1.00 67.50 86 PRO A N 1
ATOM 682 C CA . PRO A 1 86 ? 8.100 0.448 -10.096 1.00 67.50 86 PRO A CA 1
ATOM 683 C C . PRO A 1 86 ? 8.508 1.828 -10.624 1.00 67.50 86 PRO A C 1
ATOM 685 O O . PRO A 1 86 ? 7.691 2.609 -11.123 1.00 67.50 86 PRO A O 1
ATOM 688 N N . VAL A 1 87 ? 9.799 2.137 -10.494 1.00 65.06 87 VAL A N 1
ATOM 689 C CA . VAL A 1 87 ? 10.396 3.351 -11.050 1.00 65.06 87 VAL A CA 1
ATOM 690 C C . VAL A 1 87 ? 10.817 3.051 -12.482 1.00 65.06 87 VAL A C 1
ATOM 692 O O . VAL A 1 87 ? 11.796 2.351 -12.728 1.00 65.06 87 VAL A O 1
ATOM 695 N N . PHE A 1 88 ? 10.065 3.587 -13.439 1.00 63.00 88 PHE A N 1
ATOM 696 C CA . PHE A 1 88 ? 10.386 3.457 -14.857 1.00 63.00 88 PHE A CA 1
ATOM 697 C C . PHE A 1 88 ? 11.286 4.613 -15.295 1.00 63.00 88 PHE A C 1
ATOM 699 O O . PHE A 1 88 ? 10.876 5.772 -15.239 1.00 63.00 88 PHE A O 1
ATOM 706 N N . GLY A 1 89 ? 12.497 4.288 -15.750 1.00 55.25 89 GLY A N 1
ATOM 707 C CA . GLY A 1 89 ? 13.463 5.259 -16.268 1.00 55.25 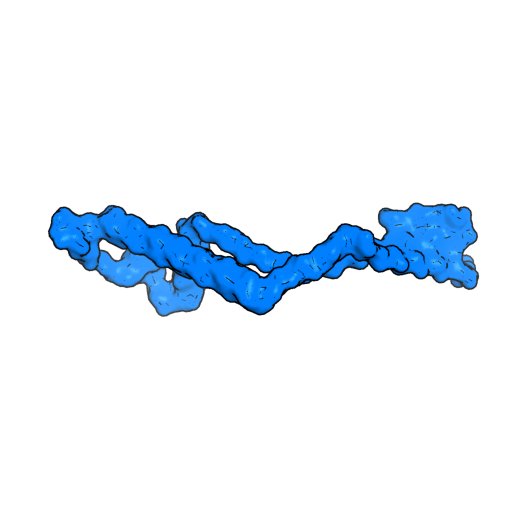89 GLY A CA 1
ATOM 708 C C . GLY A 1 89 ? 14.766 5.300 -15.474 1.00 55.25 89 GLY A C 1
ATOM 709 O O . GLY A 1 89 ? 14.996 6.221 -14.696 1.00 55.25 89 GLY A O 1
ATOM 710 N N . GLY A 1 90 ? 15.642 4.327 -15.721 1.00 51.91 90 GLY A N 1
ATOM 711 C CA . GLY A 1 90 ? 17.070 4.444 -15.435 1.00 51.91 90 GLY A CA 1
ATOM 712 C C . GLY A 1 90 ? 17.814 4.697 -16.743 1.00 51.91 90 GLY A C 1
ATOM 713 O O . GLY A 1 90 ? 17.673 3.924 -17.687 1.00 51.91 90 GLY A O 1
ATOM 714 N N . TRP A 1 91 ? 18.589 5.778 -16.824 1.00 48.34 91 TRP A N 1
ATOM 715 C CA . TRP A 1 91 ? 19.539 5.965 -17.920 1.00 48.34 91 TRP A CA 1
ATOM 716 C C . TRP A 1 91 ? 20.769 5.108 -17.626 1.00 48.34 91 TRP A C 1
ATOM 718 O O . TRP A 1 91 ? 21.711 5.570 -16.986 1.00 48.34 91 TRP A O 1
ATOM 728 N N . THR A 1 92 ? 20.772 3.847 -18.053 1.00 51.34 92 THR A N 1
ATOM 729 C CA . THR A 1 92 ? 22.024 3.085 -18.109 1.00 51.34 92 THR A CA 1
ATOM 730 C C . THR A 1 92 ? 22.733 3.460 -19.405 1.00 51.34 92 THR A C 1
ATOM 732 O O . THR A 1 92 ? 22.546 2.830 -20.442 1.00 51.34 92 THR A O 1
ATOM 735 N N . THR A 1 93 ? 23.513 4.538 -19.367 1.00 52.41 93 THR A N 1
ATOM 736 C CA . THR A 1 93 ? 24.405 4.888 -20.476 1.00 52.41 93 THR A CA 1
ATOM 737 C C . THR A 1 93 ? 25.680 4.068 -20.333 1.00 52.41 93 THR A C 1
ATOM 739 O O . THR A 1 93 ? 26.518 4.367 -19.486 1.00 52.41 93 THR A O 1
ATOM 742 N N . CYS A 1 94 ? 25.833 3.032 -21.154 1.00 55.97 94 CYS A N 1
ATOM 743 C CA . CYS A 1 94 ? 27.106 2.335 -21.298 1.00 55.97 94 CYS A CA 1
ATOM 744 C C . CYS A 1 94 ? 28.005 3.134 -22.250 1.00 55.97 94 CYS A C 1
ATOM 746 O O . CYS A 1 94 ? 27.614 3.435 -23.380 1.00 55.97 94 CYS A O 1
ATOM 748 N N . PHE A 1 95 ? 29.212 3.469 -21.808 1.00 51.69 95 PHE A N 1
ATOM 749 C CA . PHE A 1 95 ? 30.234 4.088 -22.644 1.00 51.69 95 PHE A CA 1
ATOM 750 C C . PHE A 1 95 ? 31.491 3.222 -22.618 1.00 51.69 95 PHE A C 1
ATOM 752 O O . PHE A 1 95 ? 31.804 2.614 -21.602 1.00 51.69 95 PHE A O 1
ATOM 759 N N . ARG A 1 96 ? 32.203 3.169 -23.741 1.00 55.06 96 ARG A N 1
ATOM 760 C CA . ARG A 1 96 ? 33.553 2.605 -23.821 1.00 55.06 96 ARG A CA 1
ATOM 761 C C . ARG A 1 96 ? 34.494 3.712 -24.245 1.00 55.06 96 ARG A C 1
ATOM 763 O O . ARG A 1 96 ? 34.217 4.423 -25.217 1.00 55.06 96 ARG A O 1
ATOM 770 N N . ILE A 1 97 ? 35.586 3.849 -23.510 1.00 61.69 97 ILE A N 1
ATOM 771 C CA . ILE A 1 97 ? 36.648 4.798 -23.826 1.00 61.69 97 ILE A CA 1
ATOM 772 C C . ILE A 1 97 ? 37.807 3.975 -24.371 1.00 61.69 97 ILE A C 1
ATOM 774 O O . ILE A 1 97 ? 38.387 3.173 -23.642 1.00 61.69 97 ILE A O 1
ATOM 778 N N . GLU A 1 98 ? 38.113 4.163 -25.652 1.00 55.91 98 GLU A N 1
ATOM 779 C CA . GLU A 1 98 ? 39.320 3.610 -26.263 1.00 55.91 98 GLU A CA 1
ATOM 780 C C . GLU A 1 98 ? 40.444 4.642 -26.104 1.00 55.91 98 GLU A C 1
ATOM 782 O O . GLU A 1 98 ? 40.320 5.801 -26.531 1.00 55.91 98 GLU A O 1
ATOM 787 N N . THR A 1 99 ? 41.522 4.245 -25.432 1.00 65.88 99 THR A N 1
ATOM 788 C CA . THR A 1 99 ? 42.698 5.091 -25.215 1.00 65.88 99 THR A CA 1
ATOM 789 C C . THR A 1 99 ? 43.635 5.038 -26.426 1.00 65.88 99 THR A C 1
ATOM 791 O O . THR A 1 99 ? 43.583 4.120 -27.241 1.00 65.88 99 THR A O 1
ATOM 794 N N . ALA A 1 100 ? 44.494 6.050 -26.589 1.00 61.31 100 ALA A N 1
ATOM 795 C CA . ALA A 1 100 ? 45.339 6.206 -27.784 1.00 61.31 100 ALA A CA 1
ATOM 796 C C . ALA A 1 100 ? 46.355 5.061 -28.009 1.00 61.31 100 ALA A C 1
ATOM 798 O O . ALA A 1 100 ? 46.894 4.914 -29.102 1.00 61.31 100 ALA A O 1
ATOM 799 N N . ASP A 1 101 ? 46.613 4.262 -26.978 1.00 68.75 101 ASP A N 1
ATOM 800 C CA . ASP A 1 101 ? 47.437 3.052 -26.962 1.00 68.75 101 ASP A CA 1
ATOM 801 C C . ASP A 1 101 ? 46.646 1.759 -27.257 1.00 68.75 101 ASP A C 1
ATOM 803 O O . ASP A 1 101 ? 47.220 0.672 -27.225 1.00 68.75 101 ASP A O 1
ATOM 807 N N . GLY A 1 102 ? 45.358 1.869 -27.607 1.00 60.62 102 GLY A N 1
ATOM 808 C CA . GLY A 1 102 ? 44.515 0.755 -28.054 1.00 60.62 102 GLY A CA 1
ATOM 809 C C . GLY A 1 102 ? 43.937 -0.099 -26.925 1.00 60.62 102 GLY A C 1
ATOM 810 O O . GLY A 1 102 ? 43.479 -1.212 -27.183 1.00 60.62 102 GLY A O 1
ATOM 811 N N . TYR A 1 103 ? 43.970 0.391 -25.682 1.00 63.03 103 TYR A N 1
ATOM 812 C CA . TYR A 1 103 ? 43.330 -0.270 -24.548 1.00 63.03 103 TYR A CA 1
ATOM 813 C C . TYR A 1 103 ? 41.910 0.253 -24.330 1.00 63.03 103 TYR A C 1
ATOM 815 O O . TYR A 1 103 ? 41.583 1.407 -24.613 1.00 63.03 103 TYR A O 1
ATOM 823 N N . ASP A 1 104 ? 41.067 -0.621 -23.789 1.00 52.50 104 ASP A N 1
ATOM 824 C CA . ASP A 1 104 ? 39.685 -0.303 -23.464 1.00 52.50 104 ASP A CA 1
ATOM 825 C C . ASP A 1 104 ? 39.516 -0.073 -21.968 1.00 52.50 104 ASP A C 1
ATOM 827 O O . ASP A 1 104 ? 39.911 -0.907 -21.150 1.00 52.50 104 ASP A O 1
ATOM 831 N N . ILE A 1 105 ? 38.854 1.028 -21.620 1.00 58.31 105 ILE A N 1
ATOM 832 C CA . ILE A 1 105 ? 38.294 1.243 -20.287 1.00 58.31 105 ILE A CA 1
ATOM 833 C C . ILE A 1 105 ? 36.785 1.005 -20.397 1.00 58.31 105 ILE A C 1
ATOM 835 O O . ILE A 1 105 ? 36.096 1.707 -21.149 1.00 58.31 105 ILE A O 1
ATOM 839 N N . VAL A 1 106 ? 36.307 -0.018 -19.681 1.00 54.31 106 VAL A N 1
ATOM 840 C CA . VAL A 1 106 ? 34.896 -0.434 -19.586 1.00 54.31 106 VAL A CA 1
ATOM 841 C C . VAL A 1 106 ? 34.343 -0.059 -18.221 1.00 54.31 106 VAL A C 1
ATOM 843 O O . VAL A 1 106 ? 35.052 -0.317 -17.222 1.00 54.31 106 VAL A O 1
#

Foldseek 3Di:
DDDQPDKDKDWDPPPPDPLPPDDPVVLVVLVVVLVVVLVVVVVVVQQVQADPVRDHPDDPCVLLVHDDDPVSVVVSSVVDPTDDRDDRDDPPTDMWIQGPVGDIDD

Secondary structure (DSSP, 8-state):
-------EEEEE----S------HHHHHHHHHHHHHHHHHHHHHHHHHT--TTS-----HHHHHSS-SSHHHHHHHHTTS-PPPPP-------EEEEE-TTSPEE-

Sequence (106 aa):
MGQIENMRIHFYGVQGSGSVFPSCEERQAFREESEIDLLRQLFARLAGMAHEDGTIHTSVTQILGDEINRKSLRAFRNSFDLPELPVFGGWTTCFRIETADGYDIV

Radius of gyration: 26.18 Å; chains: 1; bounding box: 73×24×51 Å